Protein AF-A0A9D3UP54-F1 (afdb_monomer_lite)

Secondary structure (DSSP, 8-state):
--HHHHHTSGGGG-S-HHHHHHHHHHTSS---------GGG-HHHHHHHHHTTT-TT-----SS--HHHHHHHHHHHHHT--

Sequence (82 aa):
MLIDTICNGFASISNIAKVRLIHEWCKKNWEVKFRHVWRGSNKVADCLAKEAMGQINQIFLFPEPPQYVLRLIEEDIQVHVY

Structure (mmCIF, N/CA/C/O backbone):
data_AF-A0A9D3UP54-F1
#
_entry.id   AF-A0A9D3UP54-F1
#
loop_
_atom_site.group_PDB
_atom_site.id
_atom_site.type_symbol
_atom_site.label_atom_id
_atom_site.label_alt_id
_atom_site.label_comp_id
_atom_site.label_asym_id
_atom_site.label_entity_id
_atom_site.label_seq_id
_atom_site.pdbx_PDB_ins_code
_atom_site.Cartn_x
_atom_site.Cartn_y
_atom_site.Cartn_z
_atom_site.occupancy
_atom_site.B_iso_or_equiv
_atom_site.auth_seq_id
_atom_site.auth_comp_id
_atom_site.auth_asym_id
_at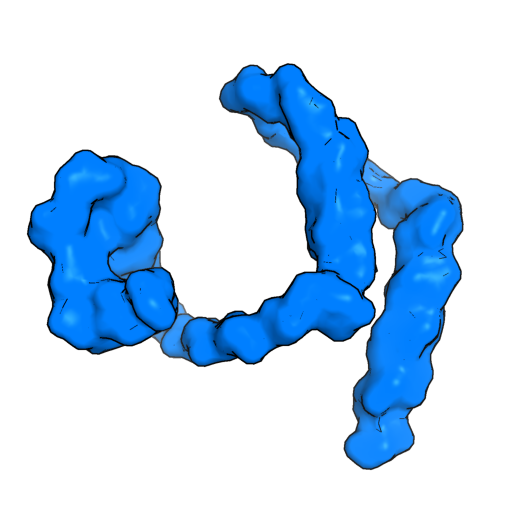om_site.auth_atom_id
_atom_site.pdbx_PDB_model_num
ATOM 1 N N . MET A 1 1 ? -5.404 -0.950 -13.531 1.00 75.75 1 MET A N 1
ATOM 2 C CA . MET A 1 1 ? -4.866 0.260 -14.195 1.00 75.75 1 MET A CA 1
ATOM 3 C C . MET A 1 1 ? -3.778 1.043 -13.431 1.00 75.75 1 MET A C 1
ATOM 5 O O . MET A 1 1 ? -3.210 1.956 -14.014 1.00 75.75 1 MET A O 1
ATOM 9 N N . LEU A 1 2 ? -3.421 0.699 -12.179 1.00 88.00 2 LEU A N 1
ATOM 10 C CA . LEU A 1 2 ? -2.137 1.108 -11.559 1.00 88.00 2 LEU A CA 1
ATOM 11 C C . LEU A 1 2 ? -1.212 -0.100 -11.380 1.00 88.00 2 LEU A C 1
ATOM 13 O O . LEU A 1 2 ? -0.044 -0.031 -11.744 1.00 88.00 2 LEU A O 1
ATOM 17 N N . ILE A 1 3 ? -1.759 -1.213 -10.877 1.00 90.12 3 ILE A N 1
ATOM 18 C CA . ILE A 1 3 ? -1.042 -2.491 -10.765 1.00 90.12 3 ILE A CA 1
ATOM 19 C C . ILE A 1 3 ? -0.457 -2.889 -12.124 1.00 90.12 3 ILE A C 1
ATOM 21 O O . ILE A 1 3 ? 0.742 -3.103 -12.215 1.00 90.12 3 ILE A O 1
ATOM 25 N N . ASP A 1 4 ? -1.259 -2.859 -13.192 1.00 90.81 4 ASP A N 1
ATOM 26 C CA . ASP A 1 4 ? -0.788 -3.178 -14.549 1.00 90.81 4 ASP A CA 1
ATOM 27 C C . ASP A 1 4 ? 0.356 -2.258 -15.002 1.00 90.81 4 ASP A C 1
ATOM 29 O O . ASP A 1 4 ? 1.328 -2.712 -15.595 1.00 90.81 4 ASP A O 1
ATOM 33 N N . THR A 1 5 ? 0.286 -0.964 -14.677 1.00 91.25 5 THR A N 1
ATOM 34 C CA . THR A 1 5 ? 1.344 0.013 -14.981 1.00 91.25 5 THR A CA 1
ATOM 35 C C . THR A 1 5 ? 2.648 -0.323 -14.257 1.00 91.25 5 THR A C 1
ATOM 37 O O . THR A 1 5 ? 3.728 -0.166 -14.825 1.00 91.25 5 THR A O 1
ATOM 40 N N . ILE A 1 6 ? 2.560 -0.795 -13.011 1.00 90.44 6 ILE A N 1
ATOM 41 C CA . ILE A 1 6 ? 3.716 -1.225 -12.217 1.00 90.44 6 ILE A CA 1
ATOM 42 C C . ILE A 1 6 ? 4.283 -2.536 -12.773 1.00 90.44 6 ILE A C 1
ATOM 44 O O . ILE A 1 6 ? 5.482 -2.612 -13.040 1.00 90.44 6 ILE A O 1
ATOM 48 N N . CYS A 1 7 ? 3.426 -3.535 -12.993 1.00 88.31 7 CYS A N 1
ATOM 49 C CA . CYS A 1 7 ? 3.808 -4.877 -13.428 1.00 88.31 7 CYS A CA 1
ATOM 50 C C . CYS A 1 7 ? 4.376 -4.913 -14.854 1.00 88.31 7 CYS A C 1
ATOM 52 O O . CYS A 1 7 ? 5.308 -5.666 -15.110 1.00 88.31 7 CYS A O 1
ATOM 54 N N . ASN A 1 8 ? 3.879 -4.071 -15.763 1.00 89.44 8 ASN A N 1
ATOM 55 C CA . ASN A 1 8 ? 4.333 -4.031 -17.158 1.00 89.44 8 ASN A CA 1
ATOM 56 C C . ASN A 1 8 ? 5.529 -3.085 -17.385 1.00 89.44 8 ASN A C 1
ATOM 58 O O . ASN A 1 8 ? 5.859 -2.762 -18.522 1.00 89.44 8 ASN A O 1
ATOM 62 N N . GLY A 1 9 ? 6.160 -2.577 -16.319 1.00 84.62 9 GLY A N 1
ATOM 63 C CA . GLY A 1 9 ? 7.357 -1.729 -16.404 1.00 84.62 9 GLY A CA 1
ATOM 64 C C . GLY A 1 9 ? 7.110 -0.266 -16.796 1.00 84.62 9 GLY A C 1
ATOM 65 O O . GLY A 1 9 ? 8.012 0.562 -16.649 1.00 84.62 9 GLY A O 1
ATOM 66 N N . PHE A 1 10 ? 5.888 0.098 -17.200 1.00 91.38 10 PHE A N 1
ATOM 67 C CA . PHE A 1 10 ? 5.512 1.475 -17.553 1.00 91.38 10 PHE A CA 1
ATOM 68 C C . PHE A 1 10 ? 5.654 2.470 -16.393 1.00 91.38 10 PHE A C 1
ATOM 70 O O . PHE A 1 10 ? 5.792 3.672 -16.615 1.00 91.38 10 PHE A O 1
ATOM 77 N N . ALA A 1 11 ? 5.668 1.991 -15.148 1.00 92.56 11 ALA A N 1
ATOM 78 C CA . ALA A 1 11 ? 5.901 2.830 -13.979 1.00 92.56 11 ALA A CA 1
ATOM 79 C C . ALA A 1 11 ? 7.258 3.562 -14.011 1.00 92.56 11 ALA A C 1
ATOM 81 O O . ALA A 1 11 ? 7.341 4.667 -13.480 1.00 92.56 11 ALA A O 1
ATOM 82 N N . SER A 1 12 ? 8.282 3.008 -14.673 1.00 92.44 12 SER A N 1
ATOM 83 C CA . SER A 1 12 ? 9.621 3.614 -14.805 1.00 92.44 12 SER A CA 1
ATOM 84 C C . SER A 1 12 ? 9.632 4.934 -15.591 1.00 92.44 12 SER A C 1
ATOM 86 O O . SER A 1 12 ? 10.379 5.850 -15.251 1.00 92.44 12 SER A O 1
ATOM 88 N N . ILE A 1 13 ? 8.759 5.058 -16.595 1.00 93.94 13 ILE A N 1
ATOM 89 C CA . ILE A 1 13 ? 8.644 6.235 -17.473 1.00 93.94 13 ILE A CA 1
ATOM 90 C C . ILE A 1 13 ? 7.491 7.166 -17.077 1.00 93.94 13 ILE A C 1
ATOM 92 O O . ILE A 1 13 ? 7.211 8.144 -17.768 1.00 93.94 13 ILE A O 1
ATOM 96 N N . SER A 1 14 ? 6.795 6.874 -15.974 1.00 93.62 14 SER A N 1
ATOM 97 C CA . SER A 1 14 ? 5.678 7.696 -15.510 1.00 93.62 14 SER A CA 1
ATOM 98 C C . SER A 1 14 ? 6.138 9.126 -15.223 1.00 93.62 14 SER A C 1
ATOM 100 O O . SER A 1 14 ? 7.186 9.336 -14.614 1.00 93.62 14 SER A O 1
ATOM 102 N N . ASN A 1 15 ? 5.327 10.124 -15.574 1.00 94.56 15 ASN A N 1
ATOM 103 C CA . ASN A 1 15 ? 5.561 11.515 -15.178 1.00 94.56 15 ASN A CA 1
ATOM 104 C C . ASN A 1 15 ? 5.352 11.740 -13.662 1.00 94.56 15 ASN A C 1
ATOM 106 O O . ASN A 1 15 ? 5.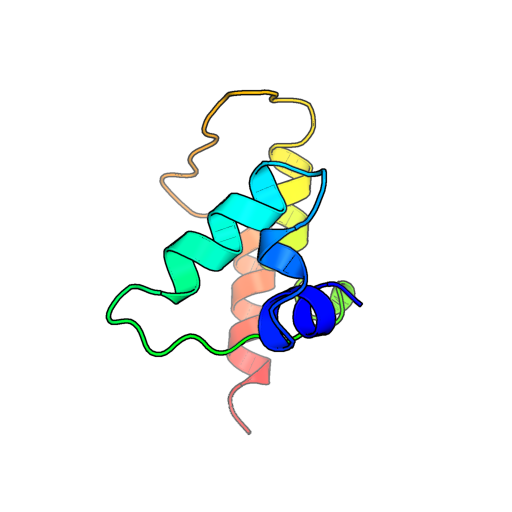889 12.696 -13.103 1.00 94.56 15 ASN A O 1
ATOM 110 N N . ILE A 1 16 ? 4.667 10.828 -12.964 1.00 94.00 16 ILE A N 1
ATOM 111 C CA . ILE A 1 16 ? 4.418 10.901 -11.520 1.00 94.00 16 ILE A CA 1
ATOM 112 C C . ILE A 1 16 ? 5.611 10.316 -10.752 1.00 94.00 16 ILE A C 1
ATOM 114 O O . ILE A 1 16 ? 5.848 9.108 -10.7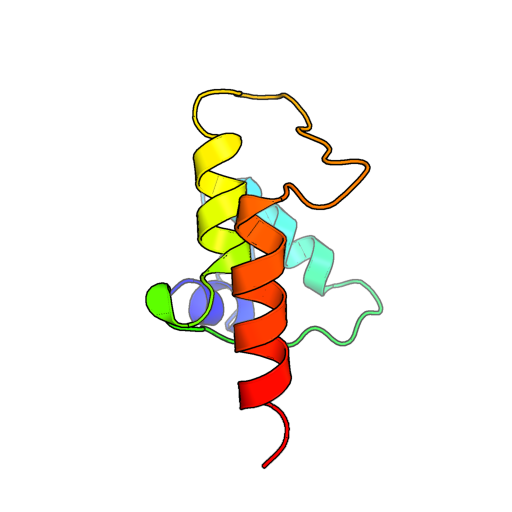59 1.00 94.00 16 ILE A O 1
ATOM 118 N N . ALA A 1 17 ? 6.331 11.162 -10.008 1.00 94.75 17 ALA A N 1
ATOM 119 C CA . ALA A 1 17 ? 7.516 10.749 -9.246 1.00 94.75 17 ALA A CA 1
ATOM 120 C C . ALA A 1 17 ? 7.245 9.598 -8.259 1.00 94.75 17 ALA A C 1
ATOM 122 O O . ALA A 1 17 ? 8.052 8.678 -8.150 1.00 94.75 17 ALA A O 1
ATOM 123 N N . LYS A 1 18 ? 6.082 9.604 -7.589 1.00 92.12 18 LYS A N 1
ATOM 124 C CA . LYS A 1 18 ? 5.682 8.532 -6.660 1.00 92.12 18 LYS A CA 1
ATOM 125 C C . LYS A 1 18 ? 5.517 7.176 -7.359 1.00 92.12 18 LYS A C 1
ATOM 127 O O . LYS A 1 18 ? 5.867 6.157 -6.778 1.00 92.12 18 LYS A O 1
ATOM 132 N N . VAL A 1 19 ? 5.031 7.155 -8.603 1.00 93.19 19 VAL A N 1
ATOM 133 C CA . VAL A 1 19 ? 4.874 5.914 -9.383 1.00 93.19 19 VAL A CA 1
ATOM 134 C C . VAL A 1 19 ? 6.242 5.350 -9.768 1.00 93.19 19 VAL A C 1
ATOM 136 O O . VAL A 1 19 ? 6.470 4.153 -9.600 1.00 93.19 19 VAL A O 1
ATOM 139 N N . ARG A 1 20 ? 7.181 6.213 -10.181 1.00 94.81 20 ARG A N 1
ATOM 140 C CA . ARG A 1 20 ? 8.574 5.803 -10.429 1.00 94.81 20 ARG A CA 1
ATOM 141 C C . ARG A 1 20 ? 9.233 5.234 -9.169 1.00 94.81 20 ARG A C 1
ATOM 143 O O . ARG A 1 20 ? 9.894 4.206 -9.239 1.00 94.81 20 ARG A O 1
ATOM 150 N N . LEU A 1 21 ? 9.005 5.849 -8.005 1.00 93.94 21 LEU A N 1
ATOM 151 C CA . LEU A 1 21 ? 9.566 5.379 -6.732 1.00 93.94 21 LEU A CA 1
ATOM 152 C C . LEU A 1 21 ? 9.082 3.969 -6.355 1.00 93.94 21 LEU A C 1
ATOM 154 O O . LEU A 1 21 ? 9.884 3.146 -5.920 1.00 93.94 21 LEU A O 1
ATOM 158 N N . ILE A 1 22 ? 7.793 3.673 -6.559 1.00 92.00 22 ILE A N 1
ATOM 159 C CA . ILE A 1 22 ? 7.238 2.329 -6.327 1.00 92.00 22 ILE A CA 1
ATOM 160 C C . ILE A 1 22 ? 7.955 1.293 -7.202 1.00 92.00 22 ILE A C 1
ATOM 162 O O . ILE A 1 22 ? 8.296 0.215 -6.718 1.00 92.00 22 ILE A O 1
ATOM 166 N N . HIS A 1 23 ? 8.225 1.622 -8.468 1.00 91.62 23 HIS A N 1
ATOM 167 C CA . HIS A 1 23 ? 8.967 0.739 -9.368 1.00 91.62 23 HIS A CA 1
ATOM 168 C C . HIS A 1 23 ? 10.390 0.454 -8.862 1.00 91.62 23 HIS A C 1
ATOM 170 O O . HIS A 1 23 ? 10.811 -0.700 -8.862 1.00 91.62 23 HIS A O 1
ATOM 176 N N . GLU A 1 24 ? 11.104 1.463 -8.353 1.00 92.06 24 GLU A N 1
ATOM 177 C CA . GLU A 1 24 ? 12.433 1.261 -7.757 1.00 92.06 24 GLU A CA 1
ATOM 178 C C . GLU A 1 24 ? 12.393 0.382 -6.500 1.00 92.06 24 GLU A C 1
AT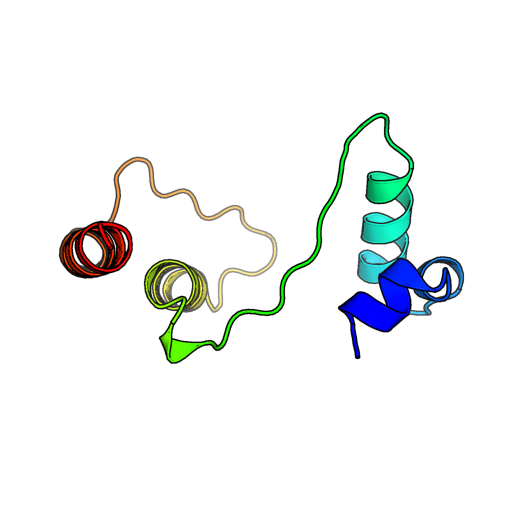OM 180 O O . GLU A 1 24 ? 13.286 -0.434 -6.282 1.00 92.06 24 GLU A O 1
ATOM 185 N N . TRP A 1 25 ? 11.343 0.479 -5.680 1.00 92.06 25 TRP A N 1
ATOM 186 C CA . TRP A 1 25 ? 11.175 -0.417 -4.531 1.00 92.06 25 TRP A CA 1
ATOM 187 C C . TRP A 1 25 ? 10.914 -1.866 -4.940 1.00 92.06 25 TRP A C 1
ATOM 189 O O . TRP A 1 25 ? 11.401 -2.772 -4.268 1.00 92.06 25 TRP A O 1
ATOM 199 N N . CYS A 1 26 ? 10.225 -2.096 -6.061 1.00 90.62 26 CYS A N 1
ATOM 200 C CA . CYS A 1 26 ? 10.004 -3.445 -6.590 1.00 90.62 26 CYS A CA 1
ATOM 201 C C . CYS A 1 26 ? 11.296 -4.123 -7.074 1.00 90.62 26 CYS A C 1
ATOM 203 O O . CYS A 1 26 ? 11.323 -5.342 -7.184 1.00 90.62 26 CYS A O 1
ATOM 205 N N . LYS A 1 27 ? 12.365 -3.362 -7.356 1.00 89.06 27 LYS A N 1
ATOM 206 C CA . LYS A 1 27 ? 13.680 -3.904 -7.749 1.00 89.06 27 LYS A CA 1
ATOM 207 C C . LYS A 1 27 ? 14.529 -4.367 -6.564 1.00 89.06 27 LYS A C 1
ATOM 209 O O . LYS A 1 27 ? 15.614 -4.911 -6.765 1.00 89.06 27 LYS A O 1
ATOM 214 N N . LYS A 1 28 ? 14.089 -4.111 -5.328 1.00 92.06 28 LYS A N 1
ATOM 215 C CA . LYS A 1 28 ? 14.769 -4.622 -4.133 1.00 92.06 28 LYS A CA 1
ATOM 216 C C . LYS A 1 28 ? 14.612 -6.139 -4.049 1.00 92.06 28 LYS A C 1
ATOM 218 O O . LYS A 1 28 ? 13.780 -6.727 -4.729 1.00 92.06 28 LYS A O 1
ATOM 223 N N . ASN A 1 29 ? 15.399 -6.770 -3.180 1.00 94.62 29 ASN A N 1
ATOM 224 C CA . ASN A 1 29 ? 15.348 -8.214 -2.946 1.00 94.62 29 ASN A CA 1
ATOM 225 C C . ASN A 1 29 ? 14.110 -8.621 -2.114 1.00 94.62 29 ASN A C 1
ATOM 227 O O . ASN A 1 29 ? 14.243 -9.156 -1.014 1.00 94.62 29 ASN A O 1
ATOM 231 N N . TRP A 1 30 ? 12.914 -8.277 -2.597 1.00 91.38 30 TRP A N 1
ATOM 232 C CA . TRP A 1 30 ? 11.616 -8.540 -1.979 1.00 91.38 30 TRP A CA 1
ATOM 233 C C . TRP A 1 30 ? 10.731 -9.322 -2.954 1.00 91.38 30 TRP A C 1
ATOM 235 O O . TRP A 1 30 ? 10.677 -9.001 -4.139 1.00 91.38 30 TRP A O 1
ATOM 245 N N . GLU A 1 31 ? 9.970 -10.294 -2.453 1.00 90.50 31 GLU A N 1
ATOM 246 C CA . GLU A 1 31 ? 8.875 -10.895 -3.219 1.00 90.50 31 GLU A CA 1
ATOM 247 C C . GLU A 1 31 ? 7.622 -10.020 -3.060 1.00 90.50 31 GLU A C 1
ATOM 249 O O . GLU A 1 31 ? 6.942 -10.058 -2.035 1.00 90.50 31 GLU A O 1
ATOM 254 N N . VAL A 1 32 ? 7.327 -9.186 -4.061 1.00 89.00 32 VAL A N 1
ATOM 255 C CA . VAL A 1 32 ? 6.199 -8.242 -4.014 1.00 89.00 32 VAL A CA 1
ATOM 256 C C . VAL A 1 32 ? 5.015 -8.783 -4.811 1.00 89.00 32 VAL A C 1
ATOM 258 O O . VAL A 1 32 ? 5.138 -9.086 -5.997 1.00 89.00 32 VAL A O 1
ATOM 261 N N . LYS A 1 33 ? 3.837 -8.849 -4.177 1.00 90.50 33 LYS A N 1
ATOM 262 C CA . LYS A 1 33 ? 2.562 -9.192 -4.827 1.00 90.50 33 LYS A CA 1
ATOM 263 C C . LYS A 1 33 ? 1.584 -8.035 -4.696 1.00 90.50 33 LYS A C 1
ATOM 265 O O . LYS A 1 33 ? 1.333 -7.543 -3.599 1.00 90.50 33 LYS A O 1
ATOM 270 N N . PHE A 1 34 ? 1.000 -7.625 -5.816 1.00 90.31 34 PHE A N 1
ATOM 271 C CA . PHE A 1 34 ? -0.025 -6.590 -5.846 1.00 90.31 34 PHE A CA 1
ATOM 272 C C . PHE A 1 34 ? -1.409 -7.225 -5.938 1.00 90.31 34 PHE A C 1
ATOM 274 O O . PHE A 1 34 ? -1.679 -8.011 -6.843 1.00 90.31 34 PHE A O 1
ATOM 281 N N . ARG A 1 35 ? -2.306 -6.846 -5.025 1.00 90.44 35 ARG A N 1
ATOM 282 C CA . ARG A 1 35 ? -3.708 -7.267 -5.038 1.00 90.44 35 ARG A CA 1
ATOM 283 C C . ARG A 1 35 ? -4.599 -6.041 -4.943 1.00 90.44 35 ARG 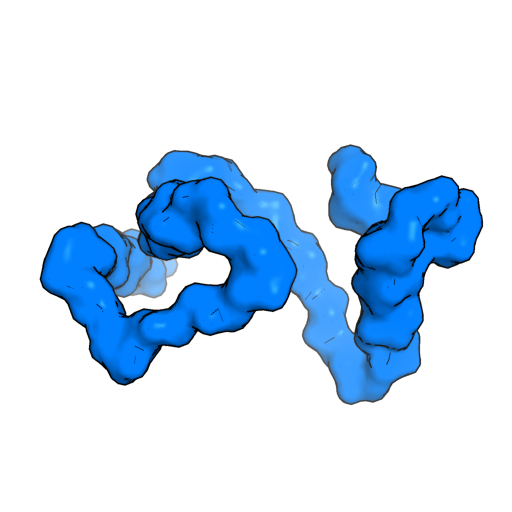A C 1
ATOM 285 O O . ARG A 1 35 ? -4.464 -5.241 -4.023 1.00 90.44 35 ARG A O 1
ATOM 292 N N . HIS A 1 36 ? -5.517 -5.900 -5.891 1.00 88.69 36 HIS A N 1
ATOM 293 C CA . HIS A 1 36 ? -6.579 -4.911 -5.777 1.00 88.69 36 HIS A CA 1
ATOM 294 C C . HIS A 1 36 ? -7.694 -5.486 -4.901 1.00 88.69 36 HIS A C 1
ATOM 296 O O . HIS A 1 36 ? -8.208 -6.567 -5.185 1.00 88.69 36 HIS A O 1
ATOM 302 N N . VAL A 1 37 ? -8.049 -4.769 -3.838 1.00 87.62 37 VAL A N 1
ATOM 303 C CA . VAL A 1 37 ? -9.146 -5.127 -2.932 1.00 87.62 37 VAL A CA 1
ATOM 304 C C . VAL A 1 37 ? -10.188 -4.021 -3.000 1.00 87.62 37 VAL A C 1
ATOM 306 O O . VAL A 1 37 ? -9.844 -2.838 -3.040 1.00 87.62 37 VAL A O 1
ATOM 309 N N . TRP A 1 38 ? -11.466 -4.399 -3.048 1.00 87.25 38 TRP A N 1
ATOM 310 C CA . TRP A 1 38 ? -12.553 -3.429 -3.088 1.00 87.25 38 TRP A CA 1
ATOM 311 C C . TRP A 1 38 ? -12.598 -2.608 -1.794 1.00 87.25 38 TRP A C 1
ATOM 313 O O . TRP A 1 38 ? -12.414 -3.140 -0.701 1.00 87.25 38 TRP A O 1
ATOM 323 N N . ARG A 1 39 ? -12.870 -1.304 -1.913 1.00 84.69 39 ARG A N 1
ATOM 324 C CA . ARG A 1 39 ? -12.788 -0.348 -0.797 1.00 84.69 39 ARG A CA 1
ATOM 325 C C . ARG A 1 39 ? -13.622 -0.762 0.416 1.00 84.69 39 ARG A C 1
ATOM 327 O O . ARG A 1 39 ? -13.123 -0.702 1.531 1.00 84.69 39 ARG A O 1
ATOM 334 N N . GLY A 1 40 ? -14.864 -1.203 0.215 1.00 84.81 40 GLY A N 1
ATOM 335 C CA . GLY A 1 40 ? -15.724 -1.604 1.334 1.00 84.81 40 GLY A CA 1
ATOM 336 C C . GLY A 1 40 ? -15.363 -2.959 1.953 1.00 84.81 40 GLY A C 1
ATOM 337 O O . GLY A 1 40 ? -15.907 -3.292 3.001 1.00 84.81 40 GLY A O 1
ATOM 338 N N . SER A 1 41 ? -14.424 -3.700 1.358 1.00 85.19 41 SER A N 1
ATOM 339 C CA . SER A 1 41 ? -13.779 -4.868 1.971 1.00 85.19 41 SER A CA 1
ATOM 340 C C . SER A 1 41 ? -12.481 -4.506 2.699 1.00 85.19 41 SER A C 1
ATOM 342 O O . SER A 1 41 ? -11.952 -5.338 3.414 1.00 85.19 41 SER A O 1
ATOM 344 N N . ASN A 1 42 ? -11.962 -3.282 2.545 1.00 89.19 42 ASN A N 1
ATOM 345 C CA . ASN A 1 42 ? -10.756 -2.799 3.224 1.00 89.19 42 ASN A CA 1
ATOM 346 C C . ASN A 1 42 ? -11.099 -1.636 4.173 1.00 89.19 42 ASN A C 1
ATOM 348 O O . ASN A 1 42 ? -10.546 -0.534 4.086 1.00 89.19 42 ASN A O 1
ATOM 352 N N . LYS A 1 43 ? -12.090 -1.872 5.044 1.00 90.25 43 LYS A N 1
ATOM 353 C CA . LYS A 1 43 ? -12.713 -0.837 5.885 1.00 90.25 43 LYS A CA 1
ATOM 354 C C . LYS A 1 43 ? -11.729 -0.210 6.874 1.00 90.25 43 LYS A C 1
ATOM 356 O O . LYS A 1 43 ? -11.774 1.000 7.071 1.00 90.25 43 LYS A O 1
ATOM 361 N N . VAL A 1 44 ? -10.842 -1.013 7.469 1.00 90.06 44 VAL A N 1
ATOM 362 C CA . VAL A 1 44 ? -9.832 -0.551 8.439 1.00 90.06 44 VAL A CA 1
ATOM 363 C C . VAL A 1 44 ? -8.906 0.484 7.797 1.00 90.06 44 VAL A C 1
ATOM 365 O O . VAL A 1 44 ? -8.797 1.604 8.294 1.00 90.06 44 VAL A O 1
ATOM 368 N N . ALA A 1 45 ? -8.291 0.148 6.656 1.00 89.56 45 ALA A N 1
ATOM 369 C CA . ALA A 1 45 ? -7.388 1.063 5.963 1.00 89.56 45 ALA A CA 1
ATOM 370 C C . ALA A 1 45 ? -8.116 2.315 5.447 1.00 89.56 45 ALA A C 1
ATOM 372 O O . ALA A 1 45 ? -7.574 3.414 5.536 1.00 89.56 45 ALA A O 1
ATOM 373 N N . ASP A 1 46 ? -9.347 2.170 4.941 1.00 90.62 46 ASP A N 1
ATOM 374 C CA . ASP A 1 46 ? -10.155 3.311 4.497 1.00 90.62 46 ASP A CA 1
ATOM 375 C C . ASP A 1 46 ? -10.493 4.273 5.644 1.00 90.62 46 ASP A C 1
ATOM 377 O O . ASP A 1 46 ? -10.443 5.491 5.470 1.00 90.62 46 ASP A O 1
ATOM 381 N N . CYS A 1 47 ? -10.823 3.731 6.817 1.00 90.56 47 CYS A N 1
ATOM 382 C CA . CYS A 1 47 ? -11.133 4.511 8.008 1.00 90.56 47 CYS A CA 1
ATOM 383 C C . CYS A 1 47 ? -9.905 5.298 8.480 1.00 90.56 47 CYS A C 1
ATOM 385 O O . CYS A 1 47 ? -9.965 6.521 8.562 1.00 90.56 47 CYS A O 1
ATOM 387 N N . LEU A 1 48 ? -8.761 4.630 8.658 1.00 89.88 48 LEU A N 1
ATOM 388 C CA . LEU A 1 48 ? -7.516 5.286 9.075 1.00 89.88 48 LEU A CA 1
ATOM 389 C C . LEU A 1 48 ? -7.039 6.345 8.064 1.00 89.88 48 LEU A C 1
ATOM 391 O O . LEU A 1 48 ? -6.562 7.410 8.455 1.00 89.88 48 LEU A O 1
ATOM 395 N N . ALA A 1 49 ? -7.199 6.095 6.760 1.00 88.69 49 ALA A N 1
ATOM 396 C CA . ALA A 1 49 ? -6.832 7.060 5.725 1.00 88.69 49 ALA A CA 1
ATOM 397 C C . ALA A 1 49 ? -7.704 8.328 5.748 1.00 88.69 49 ALA A C 1
ATOM 399 O O . ALA A 1 49 ? -7.216 9.410 5.420 1.00 88.69 49 ALA A O 1
ATOM 400 N N . LYS A 1 50 ? -8.986 8.213 6.126 1.00 89.00 50 LYS A N 1
ATOM 401 C CA . LYS A 1 50 ? -9.893 9.365 6.265 1.00 89.00 50 LYS A CA 1
ATOM 402 C C . LYS A 1 50 ? -9.538 10.242 7.459 1.00 89.00 50 LYS A C 1
ATOM 404 O O . LYS A 1 50 ? -9.643 11.455 7.358 1.00 89.00 50 LYS A O 1
ATOM 409 N N . GLU A 1 51 ? -9.082 9.642 8.546 1.00 86.62 51 GLU A N 1
ATOM 410 C CA . GLU A 1 51 ? -8.707 10.361 9.769 1.00 86.62 51 GLU A CA 1
ATOM 411 C C . GLU A 1 51 ? -7.448 11.209 9.566 1.00 86.62 51 GLU A C 1
ATOM 413 O O . GLU A 1 51 ? -7.348 12.328 10.059 1.00 86.62 51 GLU A O 1
ATOM 418 N N . ALA A 1 52 ? -6.509 10.715 8.757 1.00 86.06 52 ALA A N 1
ATOM 419 C CA . ALA A 1 52 ? -5.327 11.470 8.353 1.00 86.06 52 ALA A CA 1
ATOM 420 C C . ALA A 1 52 ? -5.606 12.489 7.223 1.00 86.06 52 ALA A C 1
ATOM 422 O O . ALA A 1 52 ? -4.695 13.196 6.779 1.00 86.06 52 ALA A O 1
ATOM 423 N N . MET A 1 53 ? -6.841 12.572 6.713 1.00 86.56 53 MET A N 1
ATOM 424 C CA . MET A 1 53 ? -7.181 13.465 5.607 1.00 86.56 53 MET A CA 1
ATOM 425 C C . MET A 1 53 ? -7.032 14.930 6.037 1.00 86.56 53 MET A C 1
ATOM 427 O O . MET A 1 53 ? -7.551 15.354 7.063 1.00 86.56 53 MET A O 1
ATOM 431 N N . GLY A 1 54 ? -6.313 15.719 5.237 1.00 82.00 54 GLY A N 1
ATOM 432 C CA . GLY A 1 54 ? -6.004 17.121 5.546 1.00 82.00 54 GLY A CA 1
ATOM 433 C C . GLY A 1 54 ? -4.643 17.335 6.215 1.00 82.00 54 GLY A C 1
ATOM 434 O O . GLY A 1 54 ? -4.142 18.455 6.199 1.00 82.00 54 GLY A O 1
ATOM 435 N N . GLN A 1 55 ? -3.988 16.274 6.697 1.00 80.75 55 GLN A N 1
ATOM 436 C CA . GLN A 1 55 ? -2.629 16.340 7.241 1.00 80.75 55 GLN A CA 1
ATOM 437 C C . GLN A 1 55 ? -1.597 16.109 6.127 1.00 80.75 55 GLN A C 1
ATOM 439 O O . GLN A 1 55 ? -1.117 15.000 5.892 1.00 80.75 55 GLN A O 1
ATOM 444 N N . ILE A 1 56 ? -1.283 17.163 5.369 1.00 76.56 56 ILE A N 1
ATOM 445 C CA . ILE A 1 56 ? -0.324 17.092 4.255 1.00 76.56 56 ILE A CA 1
ATOM 446 C C . ILE A 1 56 ? 1.113 17.127 4.797 1.00 76.56 56 ILE A C 1
ATOM 448 O O . ILE A 1 56 ? 1.450 17.960 5.632 1.00 76.56 56 ILE A O 1
ATOM 452 N N . ASN A 1 57 ? 1.978 16.250 4.275 1.00 79.69 57 ASN A N 1
ATOM 453 C CA . ASN A 1 57 ? 3.408 16.143 4.618 1.00 79.69 57 ASN A CA 1
ATOM 454 C C . ASN A 1 57 ? 3.713 15.811 6.091 1.00 79.69 57 ASN A C 1
ATOM 456 O O . ASN A 1 57 ? 4.833 16.033 6.546 1.00 79.69 57 ASN A O 1
ATOM 460 N N . GLN A 1 58 ? 2.753 15.245 6.821 1.00 82.56 58 GLN A N 1
ATOM 461 C CA . GLN A 1 58 ? 2.955 14.758 8.183 1.00 82.56 58 GLN A CA 1
ATOM 462 C C . GLN A 1 58 ? 2.768 13.243 8.245 1.00 82.56 58 GLN A C 1
ATOM 464 O O . GLN A 1 58 ? 1.946 12.672 7.528 1.00 82.56 58 GLN A O 1
ATOM 469 N N . ILE A 1 59 ? 3.549 12.590 9.103 1.00 84.56 59 ILE A N 1
ATOM 470 C CA . ILE A 1 59 ? 3.326 11.188 9.454 1.00 84.56 59 ILE A CA 1
ATOM 471 C C . ILE A 1 59 ? 2.292 11.178 10.572 1.00 84.56 59 ILE A C 1
ATOM 473 O O . ILE A 1 59 ? 2.558 11.674 11.664 1.00 84.56 59 ILE A O 1
ATOM 477 N N . PHE A 1 60 ? 1.121 10.612 10.291 1.00 84.38 60 PHE A N 1
ATOM 478 C CA . PHE A 1 60 ? 0.093 10.401 11.299 1.00 84.38 60 PHE A CA 1
ATOM 479 C C . PHE A 1 60 ? 0.251 8.995 11.884 1.00 84.38 60 PHE A C 1
ATOM 481 O O . PHE A 1 60 ? 0.077 8.003 11.174 1.00 84.38 60 PHE A O 1
ATOM 488 N N . LEU A 1 61 ? 0.635 8.915 13.159 1.00 86.88 61 LEU A N 1
ATOM 489 C CA . LEU A 1 61 ? 0.887 7.657 13.856 1.00 86.88 61 LEU A CA 1
ATOM 490 C C . LEU A 1 61 ? -0.206 7.403 14.893 1.00 86.88 61 LEU A C 1
ATOM 492 O O . LEU A 1 61 ? -0.476 8.250 15.741 1.00 86.88 61 LEU A O 1
ATOM 496 N N . PHE A 1 62 ? -0.768 6.200 14.856 1.00 85.50 62 PHE A N 1
ATOM 497 C CA . PHE A 1 62 ? -1.656 5.684 15.889 1.00 85.50 62 PHE A CA 1
ATOM 498 C C . PHE A 1 62 ? -0.860 4.692 16.752 1.00 85.50 62 PHE A C 1
ATOM 500 O O . PHE A 1 62 ? -0.592 3.587 16.279 1.00 85.50 62 PHE A O 1
ATOM 507 N N . PRO A 1 63 ? -0.416 5.066 17.968 1.00 87.25 63 PRO A N 1
ATOM 508 C CA . PRO A 1 63 ? 0.346 4.161 18.832 1.00 87.25 63 PRO A CA 1
ATOM 509 C C . PRO A 1 63 ? -0.496 2.968 19.305 1.00 87.25 63 PRO A C 1
ATOM 511 O O . PRO A 1 63 ? 0.033 1.876 19.482 1.00 87.25 63 PRO A O 1
ATOM 514 N N . GLU A 1 64 ? -1.807 3.169 19.439 1.00 88.50 64 GLU A N 1
ATOM 515 C CA . GLU A 1 64 ? -2.802 2.119 19.635 1.00 88.50 64 GLU A CA 1
ATOM 516 C C . GLU A 1 64 ? -3.916 2.267 18.587 1.00 88.50 64 GLU A C 1
ATOM 518 O O . GLU A 1 64 ? -4.177 3.392 18.136 1.00 88.50 64 GLU A O 1
ATOM 523 N N . PRO A 1 65 ? -4.591 1.174 18.181 1.00 86.94 65 PRO A N 1
ATOM 524 C CA . PRO A 1 65 ? -5.719 1.269 17.264 1.00 86.94 65 PRO A CA 1
ATOM 525 C C . PRO A 1 65 ? -6.845 2.117 17.881 1.00 86.94 65 PRO A C 1
ATOM 527 O O . PRO A 1 65 ? -7.265 1.834 19.007 1.00 86.94 65 PRO A O 1
ATOM 530 N N . PRO A 1 66 ? -7.389 3.122 17.170 1.00 90.12 66 PRO A N 1
ATOM 531 C CA . PRO A 1 66 ? -8.540 3.871 17.664 1.00 90.12 66 PRO A CA 1
ATOM 532 C C . PRO A 1 66 ? -9.722 2.945 17.970 1.00 90.12 66 PRO A C 1
ATOM 534 O O . PRO A 1 66 ? -9.985 1.997 17.228 1.00 90.12 66 PRO A O 1
ATOM 537 N N . GLN A 1 67 ? -10.488 3.243 19.024 1.00 88.06 67 GLN A N 1
ATOM 538 C CA . GLN A 1 67 ? -11.570 2.363 19.495 1.00 88.06 67 GLN A CA 1
ATOM 539 C C . GLN A 1 67 ? -12.610 2.020 18.417 1.00 88.06 67 GLN A C 1
ATOM 541 O O . GLN A 1 67 ? -13.110 0.899 18.373 1.00 88.06 67 GLN A O 1
ATOM 546 N N . TYR A 1 68 ? -12.928 2.955 17.518 1.00 84.81 68 TYR A N 1
ATOM 547 C CA . TYR A 1 68 ? -13.870 2.708 16.422 1.00 84.81 68 TYR A CA 1
ATOM 548 C C . TYR A 1 68 ? -13.317 1.744 15.357 1.00 84.81 68 TYR A C 1
ATOM 550 O O . TYR A 1 68 ? -14.095 1.091 14.666 1.00 84.81 68 TYR A O 1
ATOM 558 N N . VAL A 1 69 ? -11.990 1.618 15.242 1.00 90.50 69 VAL A N 1
ATOM 559 C CA . VAL A 1 69 ? -11.325 0.673 14.333 1.00 90.50 69 VAL A CA 1
ATOM 560 C C . VAL A 1 69 ? -11.317 -0.740 14.911 1.00 90.50 69 VAL A C 1
ATOM 562 O O . VAL A 1 69 ? -11.379 -1.691 14.140 1.00 90.50 69 VAL A O 1
ATOM 565 N N . LEU A 1 70 ? -11.313 -0.902 16.241 1.00 90.44 70 LEU A N 1
ATOM 566 C CA . LEU A 1 70 ? -11.301 -2.224 16.886 1.00 90.44 70 LEU A CA 1
ATOM 567 C C . LEU A 1 70 ? -12.457 -3.114 16.409 1.00 90.44 70 LEU A C 1
ATOM 569 O O . LEU A 1 70 ? -12.226 -4.260 16.039 1.00 90.44 70 LEU A O 1
ATOM 573 N N . ARG A 1 71 ? -13.671 -2.561 16.294 1.00 88.06 71 ARG A N 1
ATOM 574 C CA . ARG A 1 71 ? -14.832 -3.297 15.758 1.00 88.06 71 ARG A CA 1
ATOM 575 C C . ARG A 1 71 ? -14.629 -3.747 14.310 1.00 88.06 71 ARG A C 1
ATOM 577 O O . ARG A 1 71 ? -15.009 -4.852 13.945 1.00 88.06 71 ARG A O 1
ATOM 584 N N . LEU A 1 72 ? -14.013 -2.900 13.484 1.00 89.69 72 LEU A N 1
ATOM 585 C CA . LEU A 1 72 ? -13.720 -3.230 12.086 1.00 89.69 72 LEU A CA 1
ATOM 586 C C . LEU A 1 72 ? -12.656 -4.330 11.976 1.00 89.69 72 LEU A C 1
ATOM 588 O O . LEU A 1 72 ? -12.728 -5.143 11.061 1.00 89.69 72 LEU A O 1
ATOM 592 N N . ILE A 1 73 ? -11.690 -4.357 12.897 1.00 88.00 73 ILE A N 1
ATOM 593 C CA . ILE A 1 73 ? -10.671 -5.411 12.981 1.00 88.00 73 ILE A CA 1
ATOM 594 C C . ILE A 1 73 ? -11.314 -6.742 13.388 1.00 88.00 73 ILE A C 1
ATOM 596 O O . ILE A 1 73 ? -11.028 -7.766 12.775 1.00 88.00 73 ILE A O 1
ATOM 600 N N . GLU A 1 74 ? -12.201 -6.739 14.386 1.00 88.19 74 GLU A N 1
ATOM 601 C CA . GLU A 1 74 ? -12.933 -7.939 14.814 1.00 88.19 74 GLU A CA 1
ATOM 602 C C . GLU A 1 74 ? -13.768 -8.536 13.670 1.00 88.19 74 GLU A C 1
ATOM 604 O O . GLU A 1 74 ? -13.706 -9.743 13.432 1.00 88.19 74 GLU A O 1
ATOM 609 N N . GLU A 1 75 ? -14.491 -7.693 12.920 1.00 84.06 75 GLU A N 1
ATOM 610 C CA . GLU A 1 75 ? -15.220 -8.104 11.711 1.00 84.06 75 GLU A CA 1
ATOM 611 C C . GLU A 1 75 ? -14.289 -8.733 10.661 1.00 84.06 75 GLU A C 1
ATOM 613 O O . GLU A 1 75 ? -14.624 -9.765 10.083 1.00 84.06 75 GLU A O 1
ATOM 618 N N . ASP A 1 76 ? -13.123 -8.130 10.414 1.00 80.62 76 ASP A N 1
ATOM 619 C CA . ASP A 1 76 ? -12.176 -8.589 9.391 1.00 80.62 76 ASP A CA 1
ATOM 620 C C . ASP A 1 76 ? -11.554 -9.950 9.748 1.00 80.62 76 ASP A C 1
ATOM 622 O O . ASP A 1 76 ? -11.448 -10.837 8.895 1.00 80.62 76 ASP A O 1
ATOM 626 N N . ILE A 1 77 ? -11.228 -10.161 11.030 1.00 78.75 77 ILE A N 1
ATOM 627 C CA . ILE A 1 77 ? -10.696 -11.433 11.538 1.00 78.75 77 ILE A CA 1
ATOM 628 C C . ILE A 1 77 ? -11.709 -12.565 11.342 1.00 78.75 77 ILE A C 1
ATOM 630 O O . ILE A 1 77 ? -11.334 -13.643 10.882 1.00 78.75 77 ILE A O 1
ATOM 634 N N . GLN A 1 78 ? -12.991 -12.342 11.645 1.00 65.69 78 GLN A N 1
ATOM 635 C CA . GLN A 1 78 ? -14.005 -13.398 11.527 1.00 65.69 78 GLN A CA 1
ATOM 636 C C . GLN A 1 78 ? -14.303 -13.812 10.079 1.00 65.69 78 GLN A C 1
ATOM 638 O O . GLN A 1 78 ? -14.725 -14.943 9.840 1.00 65.69 78 GLN A O 1
ATOM 643 N N . VAL A 1 79 ? -14.045 -12.942 9.100 1.00 58.03 79 VAL A N 1
ATOM 644 C CA . VAL A 1 79 ? -14.237 -13.247 7.671 1.00 58.03 79 VAL A CA 1
ATOM 645 C C . VAL A 1 79 ? -13.152 -14.189 7.121 1.00 58.03 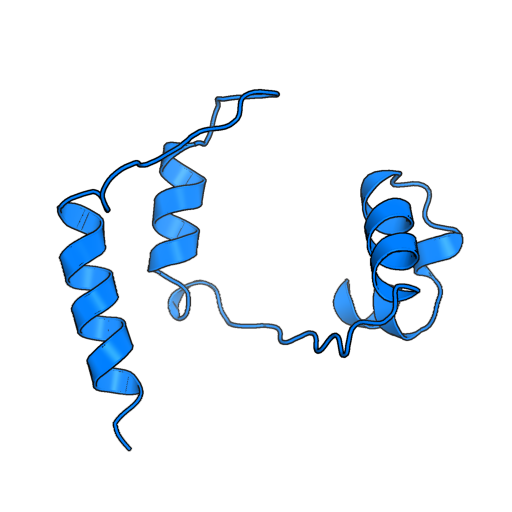79 VAL A C 1
ATOM 647 O O . VAL A 1 79 ? -13.382 -14.855 6.115 1.00 58.03 79 VAL A O 1
ATOM 650 N N . HIS A 1 80 ? -11.998 -14.310 7.786 1.00 54.66 80 HIS A N 1
ATOM 651 C CA . HIS A 1 80 ? -10.853 -15.110 7.325 1.00 54.66 80 HIS A CA 1
ATOM 652 C C . HIS A 1 80 ? -10.800 -16.544 7.904 1.00 54.66 80 HIS A C 1
ATOM 654 O O . HIS A 1 80 ? -9.803 -17.236 7.710 1.00 54.66 80 HIS A O 1
ATOM 660 N N . VAL A 1 81 ? -11.849 -17.004 8.604 1.00 48.25 81 VAL A N 1
ATOM 661 C CA . VAL A 1 81 ? -11.912 -18.332 9.267 1.00 48.25 81 VAL A CA 1
ATOM 662 C C . VAL A 1 81 ? -12.687 -19.383 8.440 1.00 48.25 81 VAL A C 1
ATOM 664 O O . VAL A 1 81 ? -13.267 -20.308 8.999 1.00 48.25 81 VAL A O 1
ATOM 667 N N . TYR A 1 82 ? -12.699 -19.281 7.108 1.00 38.91 82 TYR A N 1
ATOM 668 C CA . TYR A 1 82 ? -13.349 -20.267 6.225 1.00 38.91 82 TYR A CA 1
ATOM 669 C C . TYR A 1 82 ? -12.377 -20.893 5.230 1.00 38.91 82 TYR A C 1
ATOM 671 O O . TYR A 1 82 ? -11.652 -20.128 4.554 1.00 38.91 82 TYR A O 1
#

Organism: NCBI:txid47602

pLDDT: mean 86.39, std 9.64, range [38.91, 94.81]

InterPro domains:
  IPR002156 Ribonuclease H domain [PF13456] (4-52)
  IPR012337 Ribonuclease H-like superfamily [SSF53098] (11-57)
  IPR036397 Ribonuclease H superfamily [G3DSA:3.30.420.10] (2-59)

Foldseek 3Di:
DLVCCLVVVVLCVDPDPVSNVVNVVVPPPDDDDDDDDDPVLVVLVNVVVVVCPPVPPDDDDDPDRPPVSVVVVVVNVVVPPD

Radius of gyration: 16.19 Å; chains: 1; bounding box: 31×37×37 Å